Protein AF-W1YJ31-F1 (afdb_monomer_lite)

Organism: NCBI:txid408170

InterPro domains:
  IPR002925 Dienelactone hydrolase [PF01738] (5-68)
  IPR029058 Alpha/Beta hydrolase fold [G3DSA:3.40.50.1820] (1-74)
  IPR029058 Alpha/Beta hydrolase fold [SSF53474] (5-67)
  IPR051049 Dienelactone hydrolase-like enzyme [PTHR46623] (6-68)

pLDDT: mean 96.13, std 5.2, range [68.88, 98.88]

Secondary structure (DSSP, 8-state):
---TT--S--EEEEETHHHHHHHHHHHH-TT--EEEEES-PPPPGGGGGG--S-B--B--TT-HHHHTTGGGT-

Structure (mmCIF, N/CA/C/O backbone):
data_AF-W1YJ31-F1
#
_entry.id   AF-W1YJ31-F1
#
loop_
_atom_site.group_PDB
_atom_site.id
_atom_site.type_symbol
_atom_site.label_atom_id
_atom_site.label_alt_id
_atom_site.label_comp_id
_atom_site.label_asym_id
_atom_site.label_entity_id
_atom_site.label_seq_id
_atom_site.pdbx_PDB_ins_code
_atom_site.Cartn_x
_atom_site.Cartn_y
_atom_site.Cartn_z
_atom_site.occupancy
_atom_site.B_iso_or_equiv
_atom_site.auth_seq_id
_atom_site.auth_comp_id
_atom_site.auth_asym_id
_atom_site.auth_atom_id
_atom_site.pdbx_PDB_model_num
ATOM 1 N N . GLN A 1 1 ? -3.064 3.098 23.332 1.00 68.88 1 GLN A N 1
ATOM 2 C CA . GLN A 1 1 ? -3.134 4.467 23.898 1.00 68.88 1 GLN A CA 1
ATOM 3 C C . GLN A 1 1 ? -4.323 5.170 23.239 1.00 68.88 1 GLN A C 1
ATOM 5 O O . GLN A 1 1 ? -4.459 5.031 22.032 1.00 68.88 1 GLN A O 1
ATOM 10 N N . ARG A 1 2 ? -5.232 5.825 23.979 1.00 79.81 2 ARG A N 1
ATOM 11 C CA . ARG A 1 2 ? -6.343 6.589 23.368 1.00 79.81 2 ARG A CA 1
ATOM 12 C C . ARG A 1 2 ? -5.941 8.057 23.264 1.00 79.81 2 ARG A C 1
ATOM 14 O O . ARG A 1 2 ? -5.599 8.657 24.278 1.00 79.81 2 ARG A O 1
ATOM 21 N N . TYR A 1 3 ? -5.995 8.612 22.058 1.00 89.25 3 TYR A N 1
ATOM 22 C CA . TYR A 1 3 ? -5.743 10.029 21.803 1.00 89.25 3 TYR A CA 1
ATOM 23 C C . TYR A 1 3 ? -7.095 10.732 21.651 1.00 89.25 3 TYR A C 1
ATOM 25 O O . TYR A 1 3 ? -7.805 10.416 20.700 1.00 89.25 3 TYR A O 1
ATOM 33 N N . PRO A 1 4 ? -7.475 11.666 22.544 1.00 92.94 4 PRO A N 1
ATOM 34 C CA . PRO A 1 4 ? -8.787 12.324 22.490 1.00 92.94 4 PRO A CA 1
ATOM 35 C C . PRO A 1 4 ? -9.076 13.038 21.163 1.00 92.94 4 PRO A C 1
ATOM 37 O O . PRO A 1 4 ? -10.229 13.212 20.797 1.00 92.94 4 PRO A O 1
ATOM 40 N N . GLN A 1 5 ? -8.019 13.424 20.444 1.00 95.50 5 GLN A N 1
ATOM 41 C CA . GLN A 1 5 ? -8.087 14.116 19.157 1.00 95.50 5 GLN A CA 1
ATOM 42 C C . GLN A 1 5 ? -8.234 13.165 17.953 1.00 95.50 5 GLN A C 1
ATOM 44 O O . GLN A 1 5 ? -8.323 13.631 16.822 1.00 95.50 5 GLN A O 1
ATOM 49 N N . ALA A 1 6 ? -8.211 11.843 18.160 1.00 94.75 6 ALA A N 1
ATOM 50 C CA . ALA A 1 6 ? -8.251 10.852 17.089 1.00 94.75 6 ALA A CA 1
ATOM 51 C C . ALA A 1 6 ? -9.396 9.852 17.286 1.00 94.75 6 ALA A C 1
ATOM 53 O O . ALA A 1 6 ? -9.747 9.476 18.402 1.00 94.75 6 ALA A O 1
ATOM 54 N N . THR A 1 7 ? -9.943 9.362 16.176 1.00 94.75 7 THR A N 1
ATOM 55 C CA . THR A 1 7 ? -11.063 8.405 16.165 1.00 94.75 7 THR A CA 1
ATOM 56 C C . THR A 1 7 ? -10.629 6.957 16.406 1.00 94.75 7 THR A C 1
ATOM 58 O O . THR A 1 7 ? -11.472 6.079 16.560 1.00 94.75 7 THR A O 1
ATOM 61 N N . GLY A 1 8 ? -9.320 6.694 16.415 1.00 93.75 8 GLY A N 1
ATOM 62 C CA . GLY A 1 8 ? -8.746 5.350 16.483 1.00 93.75 8 GLY A CA 1
ATOM 63 C C . GLY A 1 8 ? -8.541 4.681 15.121 1.00 93.75 8 GLY A C 1
ATOM 64 O O . GLY A 1 8 ? -7.828 3.688 15.064 1.00 93.75 8 GLY A O 1
ATOM 65 N N . LYS A 1 9 ? -9.087 5.231 14.025 1.00 96.75 9 LYS A N 1
ATOM 66 C CA . LYS A 1 9 ? -8.748 4.787 12.664 1.00 96.75 9 LYS A CA 1
ATOM 67 C C . LYS A 1 9 ? -7.437 5.423 12.210 1.00 96.75 9 LYS A C 1
ATOM 69 O O . LYS A 1 9 ? -7.273 6.636 12.327 1.00 96.75 9 LYS A O 1
ATOM 74 N N . VAL A 1 10 ? -6.539 4.611 11.659 1.00 97.94 10 VAL A N 1
ATOM 75 C CA . VAL A 1 10 ? -5.236 5.046 11.139 1.00 97.94 10 VAL A CA 1
ATOM 76 C C . VAL A 1 10 ? -5.063 4.487 9.735 1.00 97.94 10 VAL A C 1
ATOM 78 O O . VAL A 1 10 ? -5.270 3.297 9.526 1.00 97.94 10 VAL A O 1
ATOM 81 N N . GLY A 1 11 ? -4.705 5.345 8.783 1.00 98.50 11 GLY A N 1
ATOM 82 C CA . GLY A 1 11 ? -4.281 4.941 7.445 1.00 98.50 11 GLY A CA 1
ATOM 83 C C . GLY A 1 11 ? -2.792 5.210 7.254 1.00 98.50 11 GLY A C 1
ATOM 84 O O . GLY A 1 11 ? -2.216 6.037 7.967 1.00 98.50 11 GLY A O 1
ATOM 85 N N . ILE A 1 12 ? -2.178 4.533 6.289 1.00 98.88 12 ILE A N 1
ATOM 86 C CA . ILE A 1 12 ? -0.774 4.749 5.928 1.00 98.88 12 ILE A CA 1
ATOM 87 C C . ILE A 1 12 ? -0.634 5.039 4.436 1.00 98.88 12 ILE A C 1
ATOM 89 O O . ILE A 1 12 ? -1.352 4.500 3.597 1.00 98.88 12 ILE A O 1
ATOM 93 N N . THR A 1 13 ? 0.317 5.896 4.100 1.00 98.88 13 THR A N 1
ATOM 94 C CA . THR A 1 13 ? 0.779 6.080 2.729 1.00 98.88 13 THR A CA 1
ATOM 95 C C . THR A 1 13 ? 2.285 6.263 2.739 1.00 98.88 13 THR A C 1
ATOM 97 O O . THR A 1 13 ? 2.879 6.621 3.762 1.00 98.88 13 THR A O 1
ATOM 100 N N . GLY A 1 14 ? 2.911 6.033 1.595 1.00 98.75 14 GLY A N 1
ATOM 101 C CA . GLY A 1 14 ? 4.326 6.272 1.433 1.00 98.75 14 GLY A CA 1
ATOM 102 C C . GLY A 1 14 ? 4.783 6.070 0.002 1.00 98.75 14 GLY A C 1
ATOM 103 O O . GLY A 1 14 ? 4.107 5.451 -0.816 1.00 98.75 14 GLY A O 1
ATOM 104 N N . PHE A 1 15 ? 5.974 6.593 -0.263 1.00 98.69 15 PHE A N 1
ATOM 105 C CA . PHE A 1 15 ? 6.563 6.702 -1.590 1.00 98.69 15 PHE A CA 1
ATOM 106 C C . PHE A 1 15 ? 7.871 5.916 -1.646 1.00 98.69 15 PHE A C 1
ATOM 108 O O . PHE A 1 15 ? 8.685 6.017 -0.720 1.00 98.69 15 PHE A O 1
ATOM 115 N N . CYS A 1 16 ? 8.088 5.142 -2.713 1.00 97.69 16 CYS A N 1
ATOM 116 C CA . CYS A 1 16 ? 9.283 4.312 -2.899 1.00 97.69 16 CYS A CA 1
ATOM 117 C C . CYS A 1 16 ? 9.475 3.359 -1.705 1.00 97.69 16 CYS A C 1
ATOM 119 O O . CYS A 1 16 ? 8.633 2.494 -1.452 1.00 97.69 16 CYS A O 1
ATOM 121 N N . TYR A 1 17 ? 10.524 3.555 -0.901 1.00 98.50 17 TYR A N 1
ATOM 122 C CA . TYR A 1 17 ? 10.728 2.831 0.354 1.00 98.50 17 TYR A CA 1
ATOM 123 C C . TYR A 1 17 ? 9.486 2.887 1.255 1.00 98.50 17 TYR A C 1
ATOM 125 O O . TYR A 1 17 ? 9.047 1.859 1.768 1.00 98.50 17 TYR A O 1
ATOM 133 N N . GLY A 1 18 ? 8.863 4.062 1.381 1.00 98.75 18 GLY A N 1
ATOM 134 C CA . GLY A 1 18 ? 7.643 4.242 2.164 1.00 98.75 18 GLY A CA 1
ATOM 135 C C . GLY A 1 18 ? 6.434 3.494 1.594 1.00 98.75 18 GLY A C 1
ATOM 136 O O . GLY A 1 18 ? 5.550 3.103 2.353 1.00 98.75 18 GLY A O 1
ATOM 137 N N . GLY A 1 19 ? 6.396 3.242 0.283 1.00 98.69 19 GLY A N 1
ATOM 138 C CA . GLY A 1 19 ? 5.379 2.382 -0.322 1.00 98.69 19 GLY A CA 1
ATOM 139 C C . GLY A 1 19 ? 5.580 0.922 0.092 1.00 98.69 19 GLY A C 1
ATOM 140 O O . GLY A 1 19 ? 4.628 0.247 0.471 1.00 98.69 19 GLY A O 1
ATOM 141 N N . GLY A 1 20 ? 6.839 0.473 0.154 1.00 98.50 20 GLY A N 1
ATOM 142 C CA . GLY A 1 20 ? 7.186 -0.832 0.725 1.00 98.50 20 GLY A CA 1
ATOM 143 C C . GLY A 1 20 ? 6.814 -0.956 2.204 1.00 98.50 20 GLY A C 1
ATOM 144 O O . GLY A 1 20 ? 6.253 -1.967 2.619 1.00 98.50 20 GLY A O 1
ATOM 145 N N . VAL A 1 21 ? 7.054 0.094 2.993 1.00 98.81 21 VAL A N 1
ATOM 146 C CA . VAL A 1 21 ? 6.621 0.152 4.399 1.00 98.81 21 VAL A CA 1
ATOM 147 C C . VAL A 1 21 ? 5.095 0.142 4.516 1.00 98.81 21 VAL A C 1
ATOM 149 O O . VAL A 1 21 ? 4.572 -0.515 5.407 1.00 98.81 21 VAL A O 1
ATOM 152 N N . SER A 1 22 ? 4.375 0.805 3.608 1.00 98.88 22 SER A N 1
ATOM 153 C CA . SER A 1 22 ? 2.905 0.792 3.587 1.00 98.88 22 SER A CA 1
ATOM 154 C C . SER A 1 22 ? 2.354 -0.618 3.348 1.00 98.88 22 SER A C 1
ATOM 156 O O . SER A 1 22 ? 1.463 -1.047 4.077 1.00 98.88 22 SER A O 1
ATOM 158 N N . ASN A 1 23 ? 2.935 -1.374 2.408 1.00 98.56 23 ASN A N 1
ATOM 159 C CA . ASN A 1 23 ? 2.587 -2.785 2.191 1.00 98.56 23 ASN A CA 1
ATOM 160 C C . ASN A 1 23 ? 2.936 -3.661 3.407 1.00 98.56 23 ASN A C 1
ATOM 162 O O . ASN A 1 23 ? 2.121 -4.468 3.845 1.00 98.56 23 ASN A O 1
ATOM 166 N N . ALA A 1 24 ? 4.121 -3.480 3.998 1.00 98.62 24 ALA A N 1
ATOM 167 C CA . ALA A 1 24 ? 4.523 -4.230 5.190 1.00 98.62 24 ALA A CA 1
ATOM 168 C C . ALA A 1 24 ? 3.620 -3.935 6.404 1.00 98.62 24 ALA A C 1
ATOM 170 O O . ALA A 1 24 ? 3.304 -4.837 7.176 1.00 98.62 24 ALA A O 1
ATOM 171 N N . ALA A 1 25 ? 3.172 -2.687 6.560 1.00 98.81 25 ALA A N 1
ATOM 172 C CA . ALA A 1 25 ? 2.225 -2.304 7.600 1.00 98.81 25 ALA A CA 1
ATOM 173 C C . ALA A 1 25 ? 0.843 -2.933 7.373 1.00 98.81 25 ALA A C 1
ATOM 175 O O . ALA A 1 25 ? 0.233 -3.390 8.335 1.00 98.81 25 ALA A O 1
ATOM 176 N N . ALA A 1 26 ? 0.380 -3.014 6.122 1.00 98.75 26 ALA A N 1
ATOM 177 C CA . ALA A 1 26 ? -0.887 -3.660 5.785 1.00 98.75 26 ALA A CA 1
ATOM 178 C C . ALA A 1 26 ? -0.901 -5.160 6.133 1.00 98.75 26 ALA A C 1
ATOM 180 O O . ALA A 1 26 ? -1.929 -5.677 6.554 1.00 98.75 26 ALA A O 1
ATOM 181 N N . VAL A 1 27 ? 0.247 -5.841 6.020 1.00 98.62 27 VAL A N 1
ATOM 182 C CA . VAL A 1 27 ? 0.423 -7.231 6.486 1.00 98.62 27 VAL A CA 1
ATOM 183 C C . VAL A 1 27 ? 0.421 -7.329 8.013 1.00 98.62 27 VAL A C 1
ATOM 185 O O . VAL A 1 27 ? -0.120 -8.277 8.577 1.00 98.62 27 VAL A O 1
ATOM 188 N N . ALA A 1 28 ? 1.096 -6.399 8.690 1.00 98.69 28 ALA A N 1
ATOM 189 C CA . ALA A 1 28 ? 1.372 -6.506 10.121 1.00 98.69 28 ALA A CA 1
ATOM 190 C C . ALA A 1 28 ? 0.201 -6.078 11.021 1.00 98.69 28 ALA A C 1
ATOM 192 O O . ALA A 1 28 ? 0.116 -6.554 12.153 1.00 98.69 28 ALA A O 1
ATOM 193 N N . TYR A 1 29 ? -0.669 -5.183 10.544 1.00 98.69 29 TYR A N 1
ATOM 194 C CA . TYR A 1 29 ? -1.713 -4.545 11.349 1.00 98.69 29 TYR A CA 1
ATOM 195 C C . TYR A 1 29 ? -3.100 -4.760 10.723 1.00 98.69 29 TYR A C 1
ATOM 197 O O . TYR A 1 29 ? -3.531 -3.934 9.914 1.00 98.69 29 TYR A O 1
ATOM 205 N N . PRO A 1 30 ? -3.829 -5.833 11.088 1.00 98.19 30 PRO A N 1
ATOM 206 C CA . PRO A 1 30 ? -5.181 -6.080 10.576 1.00 98.19 30 PRO A CA 1
ATOM 207 C C . PRO A 1 30 ? -6.192 -4.985 10.969 1.00 98.19 30 PRO A C 1
ATOM 209 O O . PRO A 1 30 ? -7.239 -4.847 10.345 1.00 98.19 30 PRO A O 1
ATOM 212 N N . GLU A 1 31 ? -5.894 -4.177 11.988 1.00 97.94 31 GLU A N 1
ATOM 213 C CA . GLU A 1 31 ? -6.692 -3.017 12.396 1.00 97.94 31 GLU A CA 1
ATOM 214 C C . GLU A 1 31 ? -6.445 -1.747 11.559 1.00 97.94 31 GLU A C 1
ATOM 216 O O . GLU A 1 31 ? -7.111 -0.725 11.776 1.00 97.94 31 GLU A O 1
ATOM 221 N N . LEU A 1 32 ? -5.478 -1.772 10.633 1.00 98.62 32 LEU A N 1
ATOM 222 C CA . LEU A 1 32 ? -5.148 -0.631 9.785 1.00 98.62 32 LEU A CA 1
ATOM 223 C C . LEU A 1 32 ? -6.334 -0.291 8.874 1.00 98.62 32 LEU A C 1
ATOM 225 O O . LEU A 1 32 ? -6.867 -1.135 8.161 1.00 98.62 32 LEU A O 1
ATOM 229 N N . ALA A 1 33 ? -6.745 0.977 8.873 1.00 98.62 33 ALA A N 1
ATOM 230 C CA . ALA A 1 33 ? -7.961 1.389 8.179 1.00 98.62 33 ALA A CA 1
ATOM 231 C C . ALA A 1 33 ? -7.814 1.381 6.648 1.00 98.62 33 ALA A C 1
ATOM 233 O O . ALA A 1 33 ? -8.814 1.206 5.955 1.00 98.62 33 ALA A O 1
ATOM 234 N N . CYS A 1 34 ? -6.604 1.621 6.134 1.00 98.81 34 CYS A N 1
ATOM 235 C CA . CYS A 1 34 ? -6.233 1.521 4.720 1.00 98.81 34 CYS A CA 1
ATOM 236 C C . CYS A 1 34 ? -4.714 1.680 4.534 1.00 98.81 34 CYS A C 1
ATOM 238 O O . CYS A 1 34 ? -4.033 2.262 5.390 1.00 98.81 34 CYS A O 1
ATOM 240 N N . ALA A 1 35 ? -4.195 1.240 3.384 1.00 98.88 35 ALA A N 1
ATOM 241 C CA . ALA A 1 35 ? -2.840 1.571 2.948 1.00 98.88 35 ALA A CA 1
ATOM 242 C C . ALA A 1 35 ? -2.791 2.013 1.477 1.00 98.88 35 ALA A C 1
ATOM 244 O O . ALA A 1 35 ? -3.413 1.413 0.602 1.00 98.88 35 ALA A O 1
ATOM 245 N N . VAL A 1 36 ? -2.026 3.073 1.206 1.00 98.88 36 VAL A N 1
ATOM 246 C CA . VAL A 1 36 ? -1.881 3.669 -0.133 1.00 98.88 36 VAL A CA 1
ATOM 247 C C . VAL A 1 36 ? -0.397 3.738 -0.519 1.00 98.88 36 VAL A C 1
ATOM 249 O O . VAL A 1 36 ? 0.251 4.772 -0.311 1.00 98.88 36 VAL A O 1
ATOM 252 N N . PRO A 1 37 ? 0.190 2.629 -1.003 1.00 98.69 37 PRO A N 1
ATOM 253 C CA . PRO A 1 37 ? 1.580 2.576 -1.447 1.00 98.69 37 PRO A CA 1
ATOM 254 C C . PRO A 1 37 ? 1.769 3.193 -2.843 1.00 98.69 37 PRO A C 1
ATOM 256 O O . PRO A 1 37 ? 1.102 2.817 -3.808 1.00 98.69 37 PRO A O 1
ATOM 259 N N . PHE A 1 38 ? 2.754 4.082 -2.974 1.00 98.75 38 PHE A N 1
ATOM 260 C CA . PHE A 1 38 ? 3.201 4.632 -4.255 1.00 98.75 38 PHE A CA 1
ATOM 261 C C . PHE A 1 38 ? 4.561 4.049 -4.650 1.00 98.75 38 PHE A C 1
ATOM 263 O O . PHE A 1 38 ? 5.535 4.222 -3.907 1.00 98.75 38 PHE A O 1
ATOM 270 N N . TYR A 1 39 ? 4.613 3.378 -5.813 1.00 98.06 39 TYR A N 1
ATOM 271 C CA . TYR A 1 39 ? 5.812 2.808 -6.461 1.00 98.06 39 TYR A CA 1
ATOM 272 C C . TYR A 1 39 ? 6.767 2.132 -5.465 1.00 98.06 39 TYR A C 1
ATOM 274 O O . TYR A 1 39 ? 7.975 2.358 -5.431 1.00 98.06 39 TYR A O 1
ATOM 282 N N . GLY A 1 40 ? 6.177 1.346 -4.567 1.00 97.50 40 GLY A N 1
ATOM 283 C CA . GLY A 1 40 ? 6.876 0.671 -3.488 1.00 97.50 40 GLY A CA 1
ATOM 284 C C . GLY A 1 40 ? 6.898 -0.833 -3.681 1.00 97.50 40 GLY A C 1
ATOM 285 O O . GLY A 1 40 ? 6.038 -1.403 -4.348 1.00 97.50 40 GLY A O 1
ATOM 286 N N . ARG A 1 41 ? 7.878 -1.480 -3.046 1.00 97.81 41 ARG A N 1
ATOM 287 C CA . ARG A 1 41 ? 8.010 -2.939 -3.071 1.00 97.81 41 ARG A CA 1
ATOM 288 C C . ARG A 1 41 ? 6.751 -3.608 -2.507 1.00 97.81 41 ARG A C 1
ATOM 290 O O . ARG A 1 41 ? 6.181 -3.134 -1.525 1.00 97.81 41 ARG A O 1
ATOM 297 N N . GLN A 1 42 ? 6.345 -4.712 -3.111 1.00 97.81 42 GLN A N 1
ATOM 298 C CA . GLN A 1 42 ? 5.185 -5.515 -2.733 1.00 97.81 42 GLN A CA 1
ATOM 299 C C . GLN A 1 42 ? 5.404 -6.203 -1.382 1.00 97.81 42 GLN A C 1
ATOM 301 O O . GLN A 1 42 ? 6.545 -6.374 -0.930 1.00 97.81 42 GLN A O 1
ATOM 306 N N . ALA A 1 43 ? 4.308 -6.606 -0.739 1.00 97.62 43 ALA A N 1
ATOM 307 C CA . ALA A 1 43 ? 4.384 -7.536 0.380 1.00 97.62 43 ALA A CA 1
ATOM 308 C C . ALA A 1 43 ? 4.885 -8.913 -0.107 1.00 97.62 43 ALA A C 1
ATOM 310 O O . ALA A 1 43 ? 4.670 -9.264 -1.269 1.00 97.62 43 ALA A O 1
ATOM 311 N N . PRO A 1 44 ? 5.542 -9.719 0.748 1.00 96.50 44 PRO A N 1
ATOM 312 C CA . PRO A 1 44 ? 5.845 -11.107 0.410 1.00 96.50 44 PRO A CA 1
ATOM 313 C C . PRO A 1 44 ? 4.558 -11.878 0.074 1.00 96.50 44 PRO A C 1
ATOM 315 O O . PRO A 1 44 ? 3.610 -11.840 0.854 1.00 96.50 44 PRO A O 1
ATOM 318 N N . THR A 1 45 ? 4.525 -12.621 -1.039 1.00 95.62 45 THR A N 1
ATOM 319 C CA . THR A 1 45 ? 3.316 -13.333 -1.509 1.00 95.62 45 THR A CA 1
ATOM 320 C C . THR A 1 45 ? 2.700 -14.254 -0.449 1.00 95.62 45 THR A C 1
ATOM 322 O O . THR A 1 45 ? 1.483 -14.329 -0.319 1.00 95.62 45 THR A O 1
ATOM 325 N N . ALA A 1 46 ? 3.531 -14.911 0.368 1.00 96.62 46 ALA A N 1
ATOM 326 C CA . ALA A 1 46 ? 3.072 -15.789 1.448 1.00 96.62 46 ALA A CA 1
ATOM 327 C C . ALA A 1 46 ? 2.283 -15.061 2.557 1.00 96.62 46 ALA A C 1
ATOM 329 O O . ALA A 1 46 ? 1.575 -15.704 3.331 1.00 96.62 46 ALA A O 1
ATOM 330 N N . ASP A 1 47 ? 2.406 -13.737 2.639 1.00 97.56 47 ASP A N 1
ATOM 331 C CA . ASP A 1 47 ? 1.784 -12.909 3.666 1.00 97.56 47 ASP A CA 1
ATOM 332 C C . ASP A 1 47 ? 0.583 -12.103 3.154 1.00 97.56 47 ASP A C 1
ATOM 334 O O . ASP A 1 47 ? -0.114 -11.489 3.956 1.00 97.56 47 ASP A O 1
ATOM 338 N N . VAL A 1 48 ? 0.299 -12.122 1.847 1.00 96.94 48 VAL A N 1
ATOM 339 C CA . VAL A 1 48 ? -0.779 -11.321 1.231 1.00 96.94 48 VAL A CA 1
ATOM 340 C C . VAL A 1 48 ? -2.141 -11.657 1.829 1.00 96.94 48 VAL A C 1
ATOM 342 O O . VAL A 1 48 ? -2.918 -10.760 2.131 1.00 96.94 48 VAL A O 1
ATOM 345 N N . ALA A 1 49 ? -2.392 -12.937 2.110 1.00 96.81 49 ALA A N 1
ATOM 346 C CA . ALA A 1 49 ? -3.634 -13.395 2.733 1.00 96.81 49 ALA A CA 1
ATOM 347 C C . ALA A 1 49 ? -3.855 -12.874 4.168 1.00 96.81 49 ALA A C 1
ATOM 349 O O . ALA A 1 49 ? -4.922 -13.098 4.727 1.00 96.81 49 ALA A O 1
ATOM 350 N N . LYS A 1 50 ? -2.856 -12.225 4.785 1.00 98.31 50 LYS A N 1
ATOM 351 C CA . LYS A 1 50 ? -2.978 -11.584 6.106 1.00 98.31 50 LYS A CA 1
ATOM 352 C C . LYS A 1 50 ? -3.465 -10.135 6.016 1.00 98.31 50 LYS A C 1
ATOM 354 O O . LYS A 1 50 ? -3.743 -9.532 7.049 1.00 98.31 50 LYS A O 1
ATOM 359 N N . ILE A 1 51 ? -3.480 -9.550 4.818 1.00 98.44 51 ILE A N 1
ATOM 360 C CA . ILE A 1 51 ? -3.835 -8.147 4.619 1.00 98.44 51 ILE A CA 1
ATOM 361 C C . ILE A 1 51 ? -5.355 -8.004 4.685 1.00 98.44 51 ILE A C 1
ATOM 363 O O . ILE A 1 51 ? -6.068 -8.454 3.796 1.00 98.44 51 ILE A O 1
ATOM 367 N N . GLU A 1 52 ? -5.828 -7.305 5.713 1.00 98.44 52 GLU A N 1
ATOM 368 C CA . GLU A 1 52 ? -7.246 -6.948 5.877 1.00 98.44 52 GLU A CA 1
ATOM 369 C C . GLU A 1 52 ? -7.536 -5.503 5.431 1.00 98.44 52 GLU A C 1
ATOM 371 O O . GLU A 1 52 ? -8.672 -5.129 5.131 1.00 98.44 52 GLU A O 1
ATOM 376 N N . ALA A 1 53 ? -6.500 -4.660 5.400 1.00 98.69 53 ALA A N 1
ATOM 377 C CA . ALA A 1 53 ? -6.629 -3.250 5.067 1.00 98.69 53 ALA A CA 1
ATOM 378 C C . ALA A 1 53 ? -6.932 -3.061 3.568 1.00 98.69 53 ALA A C 1
ATOM 380 O O . ALA A 1 53 ? -6.218 -3.614 2.730 1.00 98.69 53 ALA A O 1
ATOM 381 N N . PRO A 1 54 ? -7.903 -2.206 3.193 1.00 98.69 54 PRO A N 1
ATOM 382 C CA . PRO A 1 54 ? -8.090 -1.804 1.805 1.00 98.69 54 PRO A CA 1
ATOM 383 C C . PRO A 1 54 ? -6.811 -1.182 1.230 1.00 98.69 54 PRO A C 1
ATOM 385 O O . PRO A 1 54 ? -6.252 -0.244 1.816 1.00 98.69 54 PRO A O 1
ATOM 388 N N . LEU A 1 55 ? -6.378 -1.687 0.073 1.00 98.50 55 LEU A N 1
ATOM 389 C CA . LEU A 1 55 ? -5.202 -1.207 -0.647 1.00 98.50 55 LEU A CA 1
ATOM 390 C C . LEU A 1 55 ? -5.595 -0.373 -1.867 1.00 98.50 55 LEU A C 1
ATOM 392 O O . LEU A 1 55 ? -6.446 -0.774 -2.659 1.00 98.50 55 LEU A O 1
ATOM 396 N N . LEU A 1 56 ? -4.921 0.762 -2.051 1.00 98.56 56 LEU A N 1
ATOM 397 C CA . LEU A 1 56 ? -4.920 1.512 -3.308 1.00 98.56 56 LEU A CA 1
ATOM 398 C C . LEU A 1 56 ? -3.478 1.676 -3.780 1.00 98.56 56 LEU A C 1
ATOM 400 O O . LEU A 1 56 ? -2.712 2.448 -3.204 1.00 98.56 56 LEU A O 1
ATOM 404 N N . LEU A 1 57 ? -3.106 0.922 -4.810 1.00 98.12 57 LEU A N 1
ATOM 405 C CA . LEU A 1 57 ? -1.729 0.840 -5.278 1.00 98.12 57 LEU A CA 1
ATOM 406 C C . LEU A 1 57 ? -1.512 1.737 -6.493 1.00 98.12 57 LEU A C 1
ATOM 408 O O . LEU A 1 57 ? -2.287 1.709 -7.449 1.00 98.12 57 LEU A O 1
ATOM 412 N N . HIS A 1 58 ? -0.427 2.506 -6.466 1.00 98.38 58 HIS A N 1
ATOM 413 C CA . HIS A 1 58 ? -0.041 3.375 -7.571 1.00 98.38 58 HIS A CA 1
ATOM 414 C C . HIS A 1 58 ? 1.319 2.956 -8.123 1.00 98.38 58 HIS A C 1
ATOM 416 O O . HIS A 1 58 ? 2.344 3.132 -7.463 1.00 98.38 58 HIS A O 1
ATOM 422 N N . PHE A 1 59 ? 1.324 2.438 -9.350 1.00 97.56 59 PHE A N 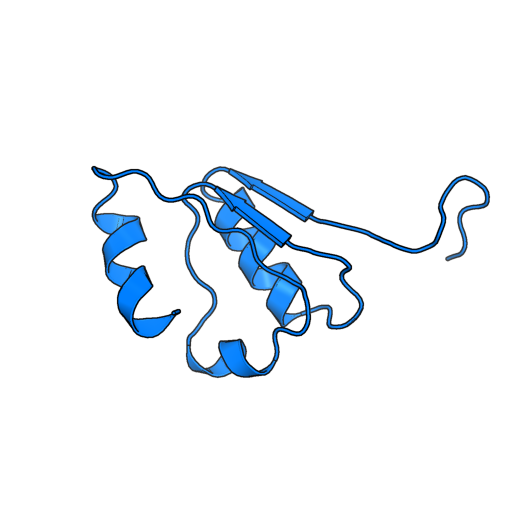1
ATOM 423 C CA . PHE A 1 59 ? 2.531 2.071 -10.091 1.00 97.56 59 PHE A CA 1
ATOM 424 C C . PHE A 1 59 ? 2.841 3.096 -11.179 1.00 97.56 59 PHE A C 1
ATOM 426 O O . PHE A 1 59 ? 1.952 3.795 -11.667 1.00 97.56 59 PHE A O 1
ATOM 433 N N . ALA A 1 60 ? 4.115 3.181 -11.552 1.00 97.44 60 ALA A N 1
ATOM 434 C CA . ALA A 1 60 ? 4.570 3.989 -12.673 1.00 97.44 60 ALA A CA 1
ATOM 435 C C . ALA A 1 60 ? 4.899 3.069 -13.852 1.00 97.44 60 ALA A C 1
ATOM 437 O O . ALA A 1 60 ? 5.612 2.084 -13.682 1.00 97.44 60 ALA A O 1
ATOM 438 N N . GLU A 1 61 ? 4.409 3.400 -15.048 1.00 97.56 61 GLU A N 1
ATOM 439 C CA . GLU A 1 61 ? 4.529 2.563 -16.254 1.00 97.56 61 GLU A CA 1
ATOM 440 C C . GLU A 1 61 ? 5.971 2.101 -16.531 1.00 97.56 61 GLU A C 1
ATOM 442 O O . GLU A 1 61 ? 6.206 0.938 -16.849 1.00 97.56 61 GLU A O 1
ATOM 447 N N . LEU A 1 62 ? 6.947 2.995 -16.345 1.00 97.88 62 LEU A N 1
ATOM 448 C CA . LEU A 1 62 ? 8.357 2.745 -16.658 1.00 97.88 62 LEU A CA 1
ATOM 449 C C . LEU A 1 62 ? 9.173 2.171 -15.486 1.00 97.88 62 LEU A C 1
ATOM 451 O O . LEU A 1 62 ? 10.367 1.917 -15.648 1.00 97.88 62 LEU A O 1
ATOM 455 N N . ASP A 1 63 ? 8.573 1.964 -14.310 1.00 97.81 63 ASP A N 1
ATOM 456 C CA . ASP A 1 63 ? 9.270 1.418 -13.137 1.00 97.81 63 ASP A CA 1
ATOM 457 C C . ASP A 1 63 ? 9.297 -0.114 -13.168 1.00 97.81 63 ASP A C 1
ATOM 459 O O . ASP A 1 63 ? 8.658 -0.806 -12.372 1.00 97.81 63 ASP A O 1
ATOM 463 N N . THR A 1 64 ? 10.037 -0.664 -14.131 1.00 97.38 64 THR A N 1
ATOM 464 C CA . THR A 1 64 ? 10.046 -2.109 -14.396 1.00 97.38 64 THR A CA 1
ATOM 465 C C . THR A 1 64 ? 10.459 -2.930 -13.175 1.00 97.38 64 THR A C 1
ATOM 467 O O . THR A 1 64 ? 9.898 -3.994 -12.944 1.00 97.38 64 THR A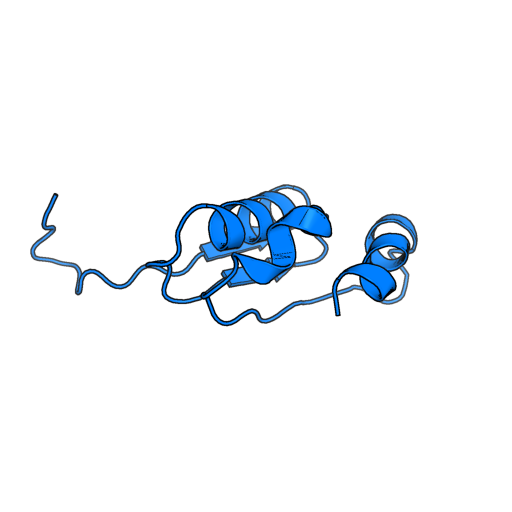 O 1
ATOM 470 N N . ARG A 1 65 ? 11.377 -2.418 -12.344 1.00 96.94 65 ARG A N 1
ATOM 471 C CA . ARG A 1 65 ? 11.894 -3.129 -11.162 1.00 96.94 65 ARG A CA 1
ATOM 472 C C . ARG A 1 65 ? 10.833 -3.355 -10.095 1.00 96.94 65 ARG A C 1
ATOM 474 O O . ARG A 1 65 ? 10.837 -4.398 -9.449 1.00 96.94 65 ARG A O 1
ATOM 481 N N . ILE A 1 66 ? 9.959 -2.376 -9.872 1.00 97.19 66 ILE A N 1
ATOM 482 C CA . ILE A 1 66 ? 8.821 -2.561 -8.972 1.00 97.19 66 ILE A CA 1
ATOM 483 C C . ILE A 1 66 ? 7.741 -3.367 -9.690 1.00 97.19 66 ILE A C 1
ATOM 485 O O . ILE A 1 66 ? 7.224 -4.319 -9.113 1.00 97.19 66 ILE A O 1
ATOM 489 N N . ASN A 1 67 ? 7.437 -3.058 -10.949 1.00 96.56 67 ASN A N 1
ATOM 490 C CA . ASN A 1 67 ? 6.345 -3.701 -11.684 1.00 96.56 67 ASN A CA 1
ATOM 491 C C . ASN A 1 67 ? 6.546 -5.217 -11.873 1.00 96.56 67 ASN A C 1
ATOM 493 O O . ASN A 1 67 ? 5.563 -5.951 -11.919 1.00 96.56 67 ASN A O 1
ATOM 497 N N . GLU A 1 68 ? 7.787 -5.713 -11.896 1.00 95.88 68 GLU A N 1
ATOM 498 C CA . GLU A 1 68 ? 8.104 -7.153 -11.907 1.00 95.88 68 GLU A CA 1
ATOM 499 C C . GLU A 1 68 ? 7.454 -7.932 -10.748 1.00 95.88 68 GLU A C 1
ATOM 501 O O . GLU A 1 68 ? 7.109 -9.101 -10.911 1.00 95.88 68 GLU A O 1
ATOM 506 N N . GLY A 1 69 ? 7.248 -7.295 -9.589 1.00 91.31 69 GLY A N 1
ATOM 507 C CA . GLY A 1 69 ? 6.606 -7.922 -8.431 1.00 91.31 69 GLY A CA 1
ATOM 508 C C . GLY A 1 69 ? 5.073 -7.876 -8.434 1.00 91.31 69 GLY A C 1
ATOM 509 O O . GLY A 1 69 ? 4.461 -8.539 -7.602 1.00 91.31 69 GLY A O 1
ATOM 510 N N . TRP A 1 70 ? 4.440 -7.108 -9.332 1.00 88.12 70 TRP A N 1
ATOM 511 C CA . TRP A 1 70 ? 2.978 -6.938 -9.379 1.00 88.12 70 TRP A CA 1
ATOM 512 C C . TRP A 1 70 ? 2.201 -8.235 -9.659 1.00 88.12 70 TRP A C 1
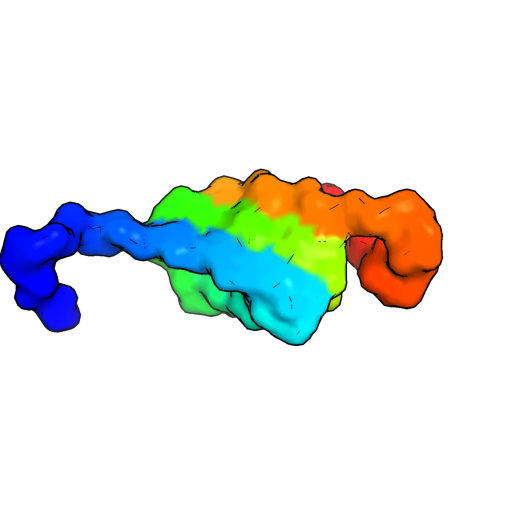ATOM 514 O O . TRP A 1 70 ? 1.266 -8.508 -8.910 1.00 88.12 70 TRP A O 1
ATOM 524 N N . PRO A 1 71 ? 2.564 -9.073 -10.654 1.00 90.44 71 PRO A N 1
ATOM 525 C CA . PRO A 1 71 ? 1.729 -10.216 -11.037 1.00 90.44 71 PRO A CA 1
ATOM 526 C C . PRO 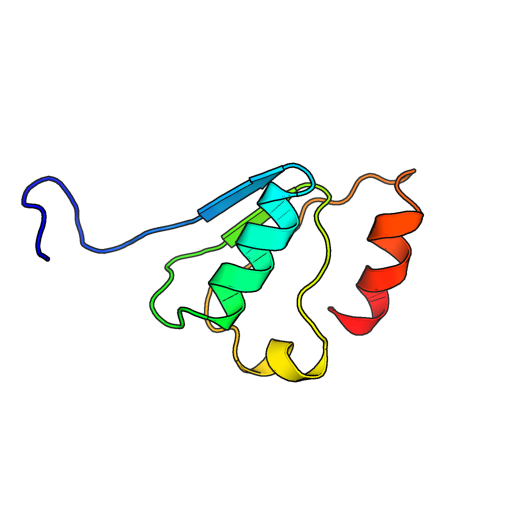A 1 71 ? 1.513 -11.256 -9.931 1.00 90.44 71 PRO A C 1
ATOM 528 O O . PRO A 1 71 ? 0.545 -12.003 -9.975 1.00 90.44 71 PRO A O 1
ATOM 531 N N . ALA A 1 72 ? 2.424 -11.334 -8.957 1.00 88.50 72 ALA A N 1
ATOM 532 C CA . ALA A 1 72 ? 2.311 -12.239 -7.813 1.00 88.50 72 ALA A CA 1
ATOM 533 C C . ALA A 1 72 ? 1.615 -11.599 -6.597 1.00 88.50 72 ALA A C 1
ATOM 535 O O . ALA A 1 72 ? 1.542 -12.233 -5.542 1.00 88.50 72 ALA A O 1
ATOM 536 N N . TYR A 1 73 ? 1.199 -10.337 -6.716 1.00 85.31 73 TYR A N 1
ATOM 537 C CA . TYR A 1 73 ? 0.617 -9.541 -5.640 1.00 85.31 73 TYR A CA 1
ATOM 538 C C . TYR A 1 73 ? -0.851 -9.156 -5.878 1.00 85.31 73 TYR A C 1
ATOM 540 O O . TYR A 1 73 ? -1.521 -8.836 -4.900 1.00 85.31 73 TYR A O 1
ATOM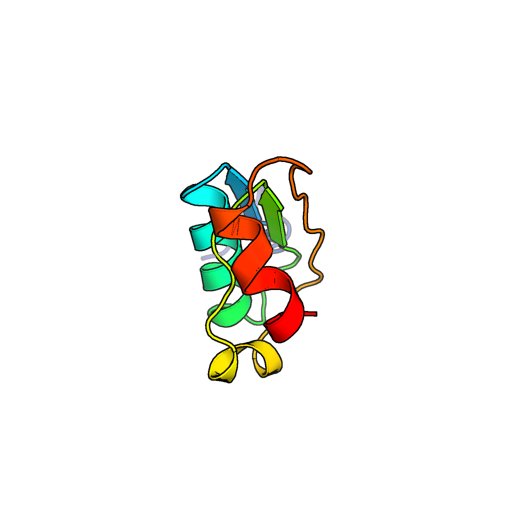 548 N N . GLU A 1 74 ? -1.332 -9.180 -7.129 1.00 77.06 74 GLU A N 1
ATOM 549 C CA . GLU A 1 74 ? -2.752 -8.981 -7.486 1.00 77.06 74 GLU A CA 1
ATOM 550 C C . GLU A 1 74 ? -3.676 -10.078 -6.929 1.00 77.06 74 GLU A C 1
ATOM 552 O O . GLU A 1 74 ? -3.280 -11.269 -6.945 1.00 77.06 74 GLU A O 1
#

Foldseek 3Di:
DDDPVDPQAAEAEDEACSLQVQQVCQLVDLSHQAGEREQYAHDDLVSLVSGNHHYDYHHDPPSVVRVVRPVSND

Sequence (74 aa):
QRYPQ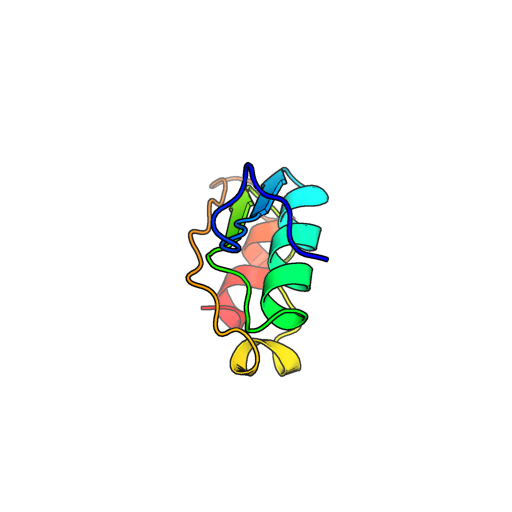ATGKVGITGFCYGGGVSNAAAVAYPELACAVPFYGRQAPTADVAKIEAPLLLHFAELDTRINEGWPAYE

Radius of gyration: 13.02 Å; chains: 1; bounding box: 23×30×41 Å